Protein AF-A0A7X5UVI4-F1 (afdb_monomer)

Nearest PDB structures (foldseek):
  2ofy-assembly1_B  TM=8.786E-01  e=1.305E-02  Rhodococcus jostii RHA1
  7ewc-assembly2_C  TM=8.137E-01  e=4.704E-01  Mycobacterium tuberculosis H37Rv
  7ewc-assembly1_A  TM=8.380E-01  e=5.701E-01  Mycobacterium tuberculosis H37Rv
  4ia8-assembly1_B  TM=9.105E-01  e=2.331E+00  Enterobacter sp. RFL1396
  3pxp-assembly1_A  TM=6.611E-01  e=1.310E+00  Chloroflexus aurantiacus J-10-fl

Secondary structure (DSSP, 8-state):
-HHHHHHTTS-HHHHHHHHTT--SS--HHHHHHHHHHTT--HHHHHHHHHHHHHTTS---------

Solvent-accessible surface area (backbone atoms only — not comparable to full-atom values): 4112 Å² total; per-residue (Å²): 103,67,65,41,16,58,66,33,74,46,51,54,68,55,51,51,28,51,77,69,58,72,47,89,76,68,56,67,71,54,55,50,31,44,30,58,46,69,74,45,54,72,67,58,54,54,50,55,61,50,55,67,62,58,74,79,68,86,80,78,84,74,90,84,80,134

Structure (mmCIF, N/CA/C/O backbone):
data_AF-A0A7X5UVI4-F1
#
_entry.id   AF-A0A7X5UVI4-F1
#
loop_
_atom_site.group_PDB
_atom_site.id
_atom_site.type_symbol
_atom_site.label_atom_id
_atom_site.label_alt_id
_atom_site.label_comp_id
_atom_site.label_asym_id
_atom_site.label_entity_id
_atom_site.label_seq_id
_atom_site.pdbx_PDB_ins_code
_atom_site.Cartn_x
_atom_site.Cartn_y
_atom_site.Cartn_z
_atom_site.occupancy
_atom_site.B_iso_or_equiv
_atom_site.auth_seq_id
_atom_site.auth_comp_id
_atom_site.auth_asym_id
_atom_site.auth_atom_id
_atom_site.pdbx_PDB_model_num
ATOM 1 N N . MET A 1 1 ? -4.296 10.680 -2.727 1.00 86.00 1 MET A N 1
ATOM 2 C CA . MET A 1 1 ? -3.091 10.449 -1.897 1.00 86.00 1 MET A CA 1
ATOM 3 C C . MET A 1 1 ? -3.333 10.667 -0.405 1.00 86.00 1 MET A C 1
ATOM 5 O O . MET A 1 1 ? -3.072 9.751 0.354 1.00 86.00 1 MET A O 1
ATOM 9 N N . VAL A 1 2 ? -3.850 11.825 0.039 1.00 97.25 2 VAL A N 1
ATOM 10 C CA . VAL A 1 2 ? -4.112 12.072 1.478 1.00 97.25 2 VAL A CA 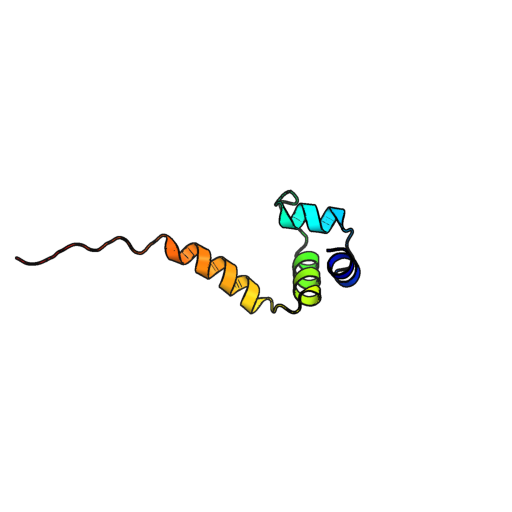1
ATOM 11 C C . VAL A 1 2 ? -5.146 11.100 2.061 1.00 97.25 2 VAL A C 1
ATOM 13 O O . VAL A 1 2 ? -4.879 10.496 3.091 1.00 97.25 2 VAL A O 1
ATOM 16 N N . GLN A 1 3 ? -6.281 10.908 1.380 1.00 97.88 3 GLN A N 1
ATOM 17 C CA . GLN A 1 3 ? -7.340 9.997 1.838 1.00 97.88 3 GLN A CA 1
ATOM 18 C C . GLN A 1 3 ? -6.868 8.539 1.899 1.00 97.88 3 GLN A C 1
ATOM 20 O O . GLN A 1 3 ? -6.969 7.928 2.950 1.00 97.88 3 GLN A O 1
ATOM 25 N N . ILE A 1 4 ? -6.231 8.043 0.832 1.00 97.69 4 ILE A N 1
ATOM 26 C CA . ILE A 1 4 ? -5.660 6.683 0.781 1.00 97.69 4 ILE A CA 1
ATOM 27 C C . ILE A 1 4 ? -4.673 6.451 1.932 1.00 97.69 4 ILE A C 1
ATOM 29 O O . ILE A 1 4 ? -4.716 5.420 2.588 1.00 97.69 4 ILE A O 1
ATOM 33 N N . ALA A 1 5 ? -3.789 7.417 2.206 1.00 97.88 5 ALA A N 1
ATOM 34 C CA . ALA A 1 5 ? -2.839 7.303 3.310 1.00 97.88 5 ALA A CA 1
ATOM 35 C C . ALA A 1 5 ? -3.548 7.246 4.675 1.00 97.88 5 ALA A C 1
ATOM 37 O O . ALA A 1 5 ? -3.174 6.436 5.521 1.00 97.88 5 ALA A O 1
ATOM 38 N N . ALA A 1 6 ? -4.584 8.069 4.870 1.00 98.19 6 ALA A N 1
ATOM 39 C CA . ALA A 1 6 ? -5.378 8.069 6.094 1.00 98.19 6 ALA A CA 1
ATOM 40 C C . ALA A 1 6 ? -6.139 6.746 6.289 1.00 98.19 6 ALA A C 1
ATOM 42 O O . ALA A 1 6 ? -6.093 6.179 7.377 1.00 98.19 6 ALA A O 1
ATOM 43 N N . GLU A 1 7 ? -6.777 6.234 5.237 1.00 98.19 7 GLU A N 1
ATOM 44 C CA . GLU A 1 7 ? -7.498 4.955 5.244 1.00 98.19 7 GLU A CA 1
ATOM 45 C C . GLU A 1 7 ? -6.556 3.767 5.482 1.00 98.19 7 GLU A C 1
ATOM 47 O O . GLU A 1 7 ? -6.875 2.874 6.262 1.00 98.19 7 GLU A O 1
ATOM 52 N N . ALA A 1 8 ? -5.354 3.797 4.903 1.00 97.44 8 ALA A N 1
ATOM 53 C CA . ALA A 1 8 ? -4.327 2.777 5.106 1.00 97.44 8 ALA A CA 1
ATOM 54 C C . ALA A 1 8 ? -3.550 2.919 6.436 1.00 97.44 8 ALA A C 1
ATOM 56 O O . ALA A 1 8 ? -2.654 2.120 6.712 1.00 97.44 8 ALA A O 1
ATOM 57 N N . GLY A 1 9 ? -3.836 3.942 7.252 1.00 97.56 9 GLY A N 1
ATOM 58 C CA . GLY A 1 9 ? -3.175 4.158 8.543 1.00 97.56 9 GLY A CA 1
ATOM 59 C C . GLY A 1 9 ? -1.686 4.522 8.448 1.00 97.56 9 GLY A C 1
ATOM 60 O O . GLY A 1 9 ? -0.919 4.235 9.368 1.00 97.56 9 GLY A O 1
ATOM 61 N N . ILE A 1 10 ? -1.253 5.144 7.347 1.00 97.44 10 ILE A N 1
ATOM 62 C CA . ILE A 1 10 ? 0.142 5.544 7.113 1.00 97.44 10 ILE A CA 1
ATO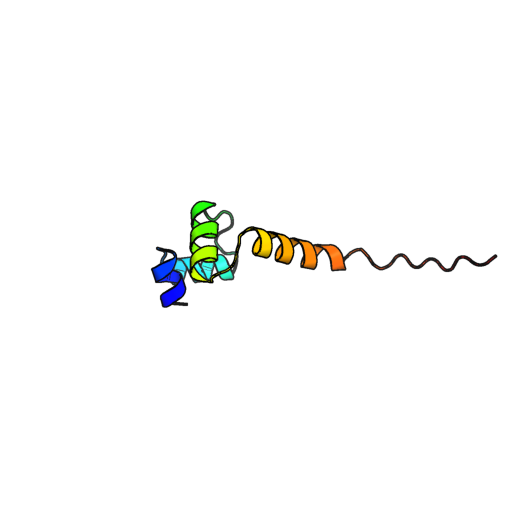M 63 C C . ILE A 1 10 ? 0.262 7.034 6.787 1.00 97.44 10 ILE A C 1
ATOM 65 O O . ILE A 1 10 ? -0.699 7.715 6.443 1.00 97.44 10 ILE A O 1
ATOM 69 N N . SER A 1 11 ? 1.479 7.574 6.870 1.00 97.88 11 SER A N 1
ATOM 70 C CA . SER A 1 11 ? 1.717 8.950 6.431 1.00 97.88 11 SER A CA 1
ATOM 71 C C . SER A 1 11 ? 1.678 9.061 4.901 1.00 97.88 11 SER A C 1
ATOM 73 O O . SER A 1 11 ? 2.059 8.132 4.185 1.00 97.88 11 SER A O 1
ATOM 75 N N . VAL A 1 12 ? 1.302 10.234 4.386 1.00 97.88 12 VAL A N 1
ATOM 76 C CA . VAL A 1 12 ? 1.371 10.535 2.941 1.00 97.88 12 VAL A CA 1
ATOM 77 C C . VAL A 1 12 ? 2.793 10.365 2.402 1.00 97.88 12 VAL A C 1
ATOM 79 O O . VAL A 1 12 ? 2.982 9.923 1.273 1.00 97.88 12 VAL A O 1
ATOM 82 N N . GLU A 1 13 ? 3.802 10.680 3.215 1.00 97.75 13 GLU A N 1
ATOM 83 C CA . GLU A 1 13 ? 5.207 10.495 2.854 1.00 97.75 13 GLU A CA 1
ATOM 84 C C . GLU A 1 13 ? 5.591 9.012 2.765 1.00 97.75 13 GLU A C 1
ATOM 86 O O . GLU A 1 13 ? 6.313 8.608 1.858 1.00 97.75 13 GLU A O 1
ATOM 91 N N . THR A 1 14 ? 5.068 8.176 3.665 1.00 96.38 14 THR A N 1
ATOM 92 C CA . THR A 1 14 ? 5.227 6.717 3.592 1.00 96.38 14 THR A CA 1
ATOM 93 C C . THR A 1 14 ? 4.616 6.185 2.301 1.00 96.38 14 THR A C 1
ATOM 95 O O . THR A 1 14 ? 5.279 5.439 1.587 1.00 96.38 14 THR A O 1
ATOM 98 N N . LEU A 1 15 ? 3.397 6.614 1.963 1.00 97.00 15 LEU A N 1
ATOM 99 C CA . LEU A 1 15 ? 2.724 6.193 0.735 1.00 97.00 15 LEU A CA 1
ATOM 100 C C . LEU A 1 15 ? 3.513 6.606 -0.521 1.00 97.00 15 LEU A C 1
ATOM 102 O O . LEU A 1 15 ? 3.731 5.776 -1.398 1.00 97.00 15 LEU A O 1
ATOM 106 N N . ARG A 1 16 ? 4.055 7.833 -0.564 1.00 96.38 16 ARG A N 1
ATOM 107 C CA . ARG A 1 16 ? 4.950 8.284 -1.650 1.00 96.38 16 ARG A CA 1
ATOM 108 C C . ARG A 1 16 ? 6.217 7.442 -1.768 1.00 96.38 16 ARG A C 1
ATOM 110 O O . ARG A 1 16 ? 6.682 7.167 -2.873 1.00 96.38 16 ARG A O 1
ATOM 117 N N . LYS A 1 17 ? 6.814 7.040 -0.645 1.00 96.62 17 LYS A N 1
ATOM 118 C CA . LYS A 1 17 ? 8.005 6.181 -0.659 1.00 96.62 17 LYS A CA 1
ATOM 119 C C . LYS A 1 17 ? 7.688 4.767 -1.142 1.00 96.62 17 LYS A C 1
ATOM 121 O O . LYS A 1 17 ? 8.534 4.180 -1.803 1.00 96.62 17 LYS A O 1
ATOM 126 N N . ILE A 1 18 ? 6.502 4.237 -0.844 1.00 95.19 18 ILE A N 1
ATOM 127 C CA . ILE A 1 18 ? 6.037 2.958 -1.400 1.00 95.19 18 ILE A CA 1
ATOM 128 C C . ILE A 1 18 ? 5.876 3.086 -2.920 1.00 95.19 18 ILE A C 1
ATOM 130 O O . ILE A 1 18 ? 6.470 2.308 -3.656 1.00 95.19 18 ILE A O 1
ATOM 134 N N . GLU A 1 19 ? 5.158 4.111 -3.386 1.00 94.69 19 GLU A N 1
ATOM 135 C CA . GLU A 1 19 ? 4.912 4.373 -4.814 1.00 94.69 19 GLU A CA 1
ATOM 136 C C . GLU A 1 19 ? 6.211 4.538 -5.619 1.00 94.69 19 GLU A C 1
ATOM 138 O O . GLU A 1 19 ? 6.342 4.028 -6.726 1.00 94.69 19 GLU A O 1
ATOM 143 N N . THR A 1 20 ? 7.204 5.215 -5.042 1.00 95.12 20 THR A N 1
ATOM 144 C CA . THR A 1 20 ? 8.511 5.447 -5.681 1.00 95.12 20 THR A CA 1
ATOM 145 C C . THR A 1 20 ? 9.530 4.327 -5.441 1.00 95.12 20 THR A C 1
ATOM 147 O O . THR A 1 20 ? 10.694 4.480 -5.813 1.00 95.12 2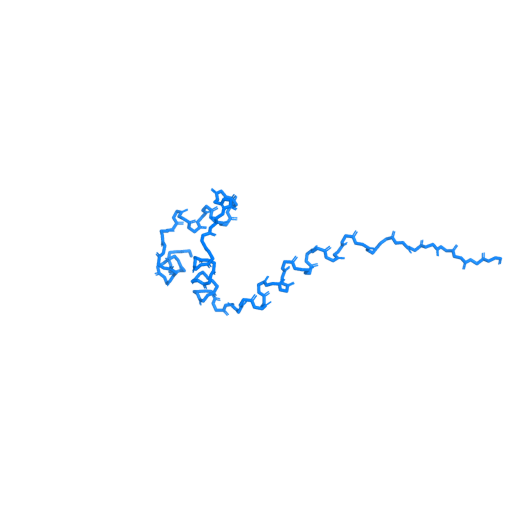0 THR A O 1
ATOM 150 N N . GLY A 1 21 ? 9.142 3.224 -4.788 1.00 93.44 21 GLY A N 1
ATOM 151 C CA . GLY A 1 21 ? 10.032 2.093 -4.497 1.00 93.44 21 GLY A CA 1
ATOM 152 C C . GLY A 1 21 ? 11.142 2.387 -3.476 1.00 93.44 21 GLY A C 1
ATOM 153 O O . GLY A 1 21 ? 12.100 1.629 -3.353 1.00 93.44 21 GLY A O 1
ATOM 154 N N . ARG A 1 22 ? 11.041 3.484 -2.716 1.00 96.00 22 ARG A N 1
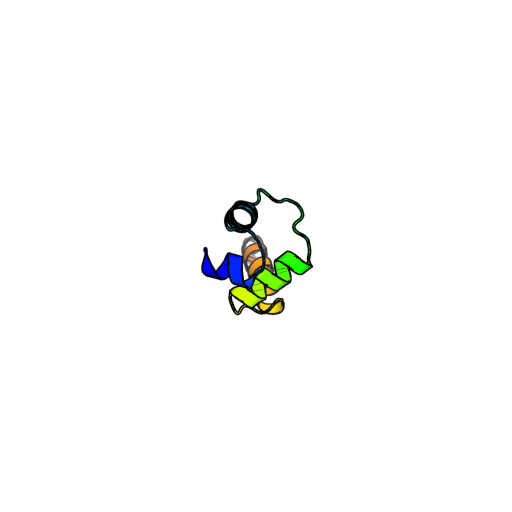ATOM 155 C CA . ARG A 1 22 ? 12.011 3.908 -1.685 1.00 96.00 22 ARG A CA 1
ATOM 156 C C . ARG A 1 22 ? 11.771 3.285 -0.308 1.00 96.00 22 ARG A C 1
ATOM 158 O O . ARG A 1 22 ? 12.414 3.675 0.666 1.00 96.00 22 ARG A O 1
ATOM 165 N N . ILE A 1 23 ? 10.856 2.324 -0.220 1.00 93.12 23 ILE A N 1
ATOM 166 C CA . ILE A 1 23 ? 10.729 1.392 0.901 1.00 93.12 23 ILE A CA 1
ATOM 167 C C . ILE A 1 23 ? 10.922 -0.012 0.310 1.00 93.12 23 ILE A C 1
ATOM 169 O O . ILE A 1 23 ? 9.987 -0.535 -0.288 1.00 93.12 23 ILE A O 1
ATOM 173 N N . PRO A 1 24 ? 12.121 -0.612 0.426 1.00 87.00 24 PRO A N 1
ATOM 174 C CA . PRO A 1 24 ? 12.434 -1.884 -0.232 1.00 87.00 24 PRO A CA 1
ATOM 175 C C . PRO A 1 24 ? 11.688 -3.083 0.373 1.00 87.00 24 PRO A C 1
ATOM 177 O O . PRO A 1 24 ? 11.497 -4.089 -0.301 1.00 87.00 24 PRO A O 1
ATOM 180 N N . THR A 1 25 ? 11.253 -2.985 1.632 1.00 93.12 25 THR A N 1
ATOM 181 C CA . THR A 1 25 ? 10.526 -4.052 2.336 1.00 93.12 25 THR A CA 1
ATOM 182 C C . THR A 1 25 ? 9.399 -3.458 3.188 1.00 93.12 25 THR A C 1
ATOM 184 O O . THR A 1 25 ? 9.536 -3.368 4.414 1.00 93.12 25 THR A O 1
ATOM 187 N N . PRO A 1 26 ? 8.299 -2.982 2.574 1.00 93.81 26 PRO A N 1
ATOM 188 C CA . PRO A 1 26 ? 7.134 -2.573 3.345 1.00 93.81 26 PRO A CA 1
ATOM 189 C C . PRO A 1 26 ? 6.586 -3.796 4.087 1.00 93.81 26 PRO A C 1
ATOM 191 O O . PRO A 1 26 ? 6.647 -4.920 3.587 1.00 93.81 26 PRO A O 1
ATOM 194 N N . ALA A 1 27 ? 6.061 -3.592 5.295 1.00 95.56 27 ALA A N 1
ATOM 195 C CA . ALA A 1 27 ? 5.430 -4.684 6.023 1.00 95.56 27 ALA A CA 1
ATOM 196 C C . ALA A 1 27 ? 4.241 -5.221 5.210 1.00 95.56 27 ALA A C 1
ATOM 198 O O . ALA A 1 27 ? 3.501 -4.443 4.609 1.00 95.56 27 ALA A O 1
ATOM 199 N N . PHE A 1 28 ? 4.021 -6.537 5.221 1.00 95.12 28 PHE A N 1
ATOM 200 C CA . PHE A 1 28 ? 2.918 -7.148 4.471 1.00 95.12 28 PHE A CA 1
ATOM 201 C C . PHE A 1 28 ? 1.563 -6.528 4.841 1.00 95.12 28 PHE A C 1
ATOM 203 O O . PHE A 1 28 ? 0.791 -6.165 3.963 1.00 95.12 28 PHE A O 1
ATOM 210 N N . PHE A 1 29 ? 1.326 -6.280 6.133 1.00 96.38 29 PHE A N 1
ATOM 211 C CA . PHE A 1 29 ? 0.122 -5.588 6.604 1.00 96.38 29 PHE A CA 1
ATOM 212 C C . PHE A 1 29 ? -0.047 -4.179 6.019 1.00 96.38 29 PHE A C 1
ATOM 214 O O . PHE A 1 29 ? -1.171 -3.744 5.805 1.00 96.38 29 PHE A O 1
ATOM 221 N N . THR A 1 30 ? 1.046 -3.475 5.709 1.00 95.94 30 THR A N 1
ATOM 222 C CA . THR A 1 30 ? 0.987 -2.183 5.011 1.00 95.94 30 THR A CA 1
ATOM 223 C C . THR A 1 30 ? 0.529 -2.352 3.566 1.00 95.94 30 THR A C 1
ATOM 225 O O . THR A 1 30 ? -0.247 -1.537 3.084 1.00 95.94 30 THR A O 1
ATOM 228 N N . VAL A 1 31 ? 0.967 -3.411 2.880 1.00 95.56 31 VAL A N 1
ATOM 229 C CA . VAL A 1 31 ? 0.502 -3.721 1.519 1.00 95.56 31 VAL A CA 1
ATOM 230 C C . VAL A 1 31 ? -0.996 -4.025 1.522 1.00 95.56 31 VAL A C 1
ATOM 232 O O . VAL A 1 31 ? -1.722 -3.471 0.703 1.00 95.56 31 VAL A O 1
ATOM 235 N N . VAL A 1 32 ? -1.463 -4.835 2.479 1.00 97.38 32 VAL A N 1
ATOM 236 C CA . VAL A 1 32 ? -2.891 -5.158 2.643 1.00 97.38 32 VAL A CA 1
ATOM 237 C C . VAL A 1 32 ? -3.718 -3.899 2.904 1.00 97.38 32 VAL A C 1
ATOM 239 O O . VAL A 1 32 ? -4.668 -3.640 2.177 1.00 97.38 32 VAL A O 1
ATOM 242 N N . ALA A 1 33 ? -3.314 -3.067 3.867 1.00 97.56 33 ALA A N 1
ATOM 243 C CA . ALA A 1 33 ? -4.041 -1.843 4.201 1.00 97.56 33 ALA A CA 1
ATOM 244 C C . ALA A 1 33 ? -4.119 -0.852 3.025 1.00 97.56 33 ALA A C 1
ATOM 246 O O . ALA A 1 33 ? -5.137 -0.194 2.833 1.00 97.56 33 ALA A O 1
ATOM 247 N N . VAL A 1 34 ? -3.056 -0.749 2.218 1.00 96.81 34 VAL A N 1
ATOM 248 C CA . VAL A 1 34 ? -3.067 0.085 1.008 1.00 96.81 34 VAL A CA 1
ATOM 249 C C . VAL A 1 34 ? -4.000 -0.497 -0.053 1.00 96.81 34 VAL A C 1
ATOM 251 O O . VAL A 1 34 ? -4.725 0.273 -0.674 1.00 96.81 34 VAL A O 1
ATOM 254 N N . ALA A 1 35 ? -4.004 -1.820 -0.250 1.00 96.81 35 ALA A N 1
ATOM 255 C CA . ALA A 1 35 ? -4.898 -2.496 -1.193 1.00 96.81 35 ALA A CA 1
ATOM 256 C C . ALA A 1 35 ? -6.378 -2.285 -0.823 1.00 96.81 35 ALA A C 1
ATOM 258 O O . ALA A 1 35 ? -7.173 -1.884 -1.677 1.00 96.81 35 ALA A O 1
ATOM 259 N N . ASP A 1 36 ? -6.715 -2.433 0.461 1.00 97.38 36 ASP A N 1
ATOM 260 C CA . ASP A 1 36 ? -8.057 -2.173 0.990 1.00 97.38 36 ASP A CA 1
ATOM 261 C C . ASP A 1 36 ? -8.473 -0.706 0.780 1.00 97.38 36 ASP A C 1
ATOM 263 O O . ASP A 1 36 ? -9.569 -0.440 0.287 1.00 97.38 36 ASP A O 1
ATOM 267 N N . ALA A 1 37 ? -7.577 0.249 1.063 1.00 97.50 37 ALA A N 1
ATOM 268 C CA . ALA A 1 37 ? -7.827 1.686 0.893 1.00 97.50 37 ALA A CA 1
ATOM 269 C C . ALA A 1 37 ? -8.047 2.120 -0.571 1.00 97.50 37 ALA A C 1
ATOM 27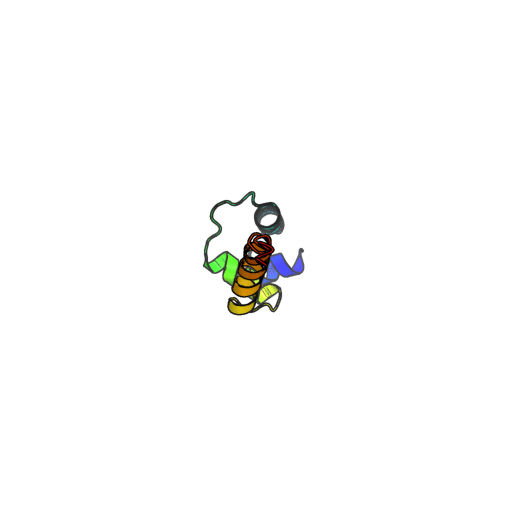1 O O . ALA A 1 37 ? -8.609 3.181 -0.831 1.00 97.50 37 ALA A O 1
ATOM 272 N N . VAL A 1 38 ? -7.597 1.333 -1.554 1.00 96.19 38 VAL A N 1
ATOM 273 C CA . VAL A 1 38 ? -7.867 1.594 -2.982 1.00 96.19 38 VAL A CA 1
ATOM 274 C C . VAL A 1 38 ? -8.952 0.684 -3.562 1.00 96.19 38 VAL A C 1
ATOM 276 O O . VAL A 1 38 ? -9.242 0.770 -4.754 1.00 96.19 38 VAL A O 1
ATOM 279 N N . GLY A 1 39 ? -9.563 -0.175 -2.741 1.00 96.44 39 GLY A N 1
ATOM 280 C CA . GLY A 1 39 ? -10.616 -1.098 -3.164 1.00 96.44 39 GLY A CA 1
ATOM 281 C C . GLY A 1 39 ? -10.131 -2.207 -4.102 1.00 96.44 39 GLY A C 1
ATOM 282 O O . GLY A 1 39 ? -10.899 -2.675 -4.942 1.00 96.44 39 GLY A O 1
ATOM 283 N N . VAL A 1 40 ? -8.864 -2.615 -3.994 1.00 96.75 40 VAL A N 1
ATOM 284 C CA . VAL A 1 40 ? -8.256 -3.652 -4.840 1.00 96.75 40 VAL A CA 1
ATOM 285 C C . VAL A 1 40 ? -8.001 -4.908 -4.012 1.00 96.75 40 VAL A C 1
ATOM 287 O O . VAL A 1 40 ? -7.400 -4.851 -2.946 1.00 96.75 40 VAL A O 1
ATOM 290 N N . SER A 1 41 ? -8.425 -6.066 -4.523 1.00 96.25 41 SER A N 1
ATOM 291 C CA . SER A 1 41 ? -8.130 -7.349 -3.876 1.00 96.25 41 SER A CA 1
ATOM 292 C C . SER A 1 41 ? -6.651 -7.731 -4.021 1.00 96.25 41 SER A C 1
ATOM 294 O O . SER A 1 41 ? -6.007 -7.407 -5.023 1.00 96.25 41 SER A O 1
ATOM 296 N N . LEU A 1 42 ? -6.107 -8.484 -3.060 1.00 95.12 42 LEU A N 1
ATOM 297 C CA . LEU A 1 42 ? -4.730 -8.989 -3.152 1.00 95.12 42 LEU A CA 1
ATOM 298 C C . LEU A 1 42 ? -4.520 -9.918 -4.358 1.00 95.12 42 LEU A C 1
ATOM 300 O O . LEU A 1 42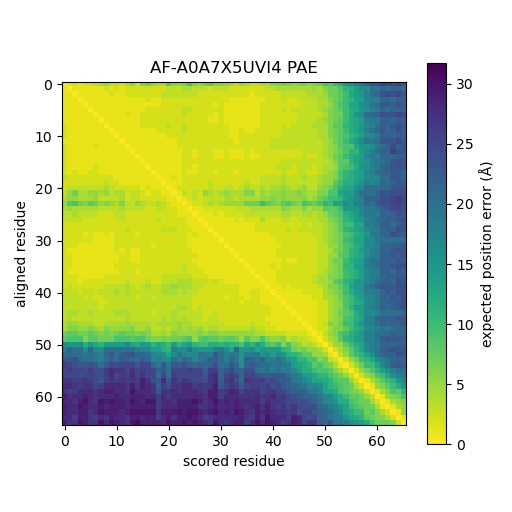 ? -3.437 -9.919 -4.942 1.00 95.12 42 LEU A O 1
ATOM 304 N N . ASP A 1 43 ? -5.552 -10.660 -4.766 1.00 94.94 43 ASP A N 1
ATOM 305 C CA . ASP A 1 43 ? -5.526 -11.467 -5.988 1.00 94.94 43 ASP A CA 1
ATOM 306 C C . ASP A 1 43 ? -5.353 -10.590 -7.234 1.00 94.94 43 ASP A C 1
ATOM 308 O O . ASP A 1 43 ? -4.486 -10.860 -8.063 1.00 94.94 43 ASP A O 1
ATOM 312 N N . SER A 1 44 ? -6.098 -9.485 -7.328 1.00 94.00 44 SER A N 1
ATOM 313 C CA . SER A 1 44 ? -5.958 -8.525 -8.431 1.00 94.00 44 SER A CA 1
ATOM 314 C C . SER A 1 44 ? -4.567 -7.887 -8.468 1.00 94.00 44 SER A C 1
ATOM 316 O O . SER A 1 44 ? -4.010 -7.680 -9.545 1.00 94.00 44 SER A O 1
ATOM 318 N N . LEU A 1 45 ? -3.980 -7.603 -7.300 1.00 91.62 45 LEU A N 1
ATOM 319 C CA . LEU A 1 45 ? -2.627 -7.053 -7.209 1.00 91.62 45 LEU A CA 1
ATOM 320 C C . LEU A 1 45 ? -1.566 -8.067 -7.671 1.00 91.62 45 LEU A C 1
ATOM 322 O O . LEU A 1 45 ? -0.655 -7.704 -8.415 1.00 91.62 45 LEU A O 1
ATOM 326 N N . ARG A 1 46 ? -1.701 -9.346 -7.290 1.00 93.31 46 ARG A N 1
ATOM 327 C CA . ARG A 1 46 ? -0.859 -10.447 -7.798 1.00 93.31 46 ARG A CA 1
ATOM 328 C C . ARG A 1 46 ? -0.946 -10.549 -9.321 1.00 93.31 46 ARG A C 1
ATOM 330 O O . ARG A 1 46 ? 0.085 -10.668 -9.990 1.00 93.31 46 ARG A O 1
ATOM 337 N N . ASP A 1 47 ? -2.162 -10.522 -9.858 1.00 93.44 47 ASP A N 1
ATOM 338 C CA . ASP A 1 47 ? -2.402 -10.694 -11.291 1.00 93.44 47 ASP A CA 1
ATOM 339 C C . ASP A 1 47 ? -1.771 -9.554 -12.101 1.00 93.44 47 ASP A C 1
ATOM 341 O O . ASP A 1 47 ? -1.136 -9.812 -13.124 1.00 93.44 47 ASP A O 1
ATOM 345 N N . ALA A 1 48 ? -1.829 -8.317 -11.596 1.00 88.88 48 ALA A N 1
ATOM 346 C CA . ALA A 1 48 ? -1.193 -7.157 -12.218 1.00 88.88 48 ALA A CA 1
ATOM 347 C C . ALA A 1 48 ? 0.339 -7.296 -12.331 1.00 88.88 48 ALA A C 1
ATOM 349 O O . ALA A 1 48 ? 0.910 -7.025 -13.385 1.00 88.88 48 ALA A O 1
ATOM 350 N N . VAL A 1 49 ? 1.014 -7.777 -11.281 1.00 85.81 49 VAL A N 1
ATOM 351 C CA . VAL A 1 49 ? 2.481 -7.965 -11.289 1.00 85.81 49 VAL A CA 1
ATOM 352 C C . VAL A 1 49 ? 2.900 -9.141 -12.186 1.00 85.81 49 VAL A C 1
ATOM 354 O O . VAL A 1 49 ? 3.974 -9.137 -12.794 1.00 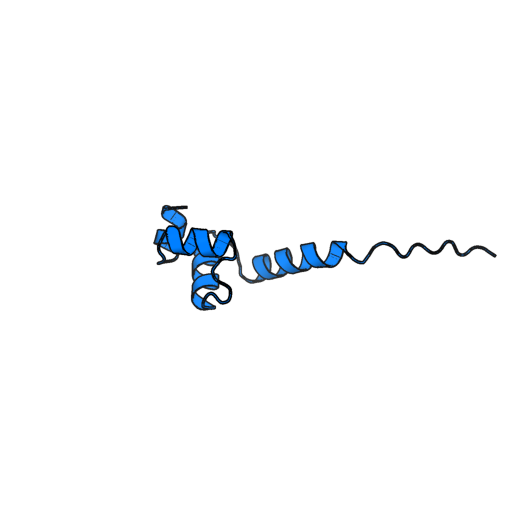85.81 49 VAL A O 1
ATOM 357 N N . THR A 1 50 ? 2.038 -10.150 -12.314 1.00 83.88 50 THR A N 1
ATOM 358 C CA . THR A 1 50 ? 2.295 -11.334 -13.149 1.00 83.88 50 THR A CA 1
ATOM 359 C C . THR A 1 50 ? 2.090 -11.032 -14.637 1.00 83.88 50 THR A C 1
ATOM 361 O O . THR A 1 50 ? 2.870 -11.499 -15.470 1.00 83.88 50 THR A O 1
ATOM 364 N N . ALA A 1 51 ? 1.089 -10.212 -14.978 1.00 70.88 51 ALA A N 1
ATOM 365 C CA . ALA A 1 51 ? 0.808 -9.792 -16.350 1.00 70.88 51 ALA A CA 1
ATOM 366 C C . ALA A 1 51 ? 1.975 -9.000 -16.967 1.00 70.88 51 ALA A C 1
ATOM 368 O O . ALA A 1 51 ? 2.405 -9.316 -18.075 1.00 70.88 51 ALA A O 1
ATOM 369 N N . GLU A 1 52 ? 2.554 -8.058 -16.218 1.00 60.06 52 GLU A N 1
ATOM 370 C CA . GLU A 1 52 ? 3.734 -7.284 -16.638 1.00 60.06 52 GLU A CA 1
ATOM 371 C C . GLU A 1 52 ? 4.950 -8.190 -16.928 1.00 60.06 52 GLU A C 1
ATOM 373 O O . GLU A 1 52 ? 5.707 -7.952 -17.870 1.00 60.06 52 GLU A O 1
ATOM 378 N N . THR A 1 53 ? 5.095 -9.291 -16.180 1.00 59.19 53 THR A N 1
ATOM 379 C CA . THR A 1 53 ? 6.204 -10.252 -16.330 1.00 59.19 53 THR A CA 1
ATOM 380 C C . THR A 1 53 ? 6.034 -11.169 -17.555 1.00 59.19 53 THR A C 1
ATOM 382 O O . THR A 1 53 ? 7.019 -11.648 -18.117 1.00 59.19 53 THR A O 1
ATOM 385 N N . SER A 1 54 ? 4.801 -11.400 -18.024 1.00 57.66 54 SER A N 1
ATOM 386 C CA . SER A 1 54 ? 4.507 -12.320 -19.138 1.00 57.66 54 SER A CA 1
ATOM 387 C C . SER A 1 54 ? 4.815 -11.731 -20.525 1.00 57.66 54 SER A C 1
ATOM 389 O O . SER A 1 54 ? 5.070 -12.471 -21.478 1.00 57.66 54 SER A O 1
ATOM 391 N N . THR A 1 55 ? 4.899 -10.404 -20.647 1.00 52.72 55 THR A N 1
ATOM 392 C CA . THR A 1 55 ? 5.188 -9.719 -21.921 1.00 52.72 55 THR A CA 1
ATOM 393 C C . THR A 1 55 ? 6.622 -9.930 -22.434 1.00 52.72 55 THR A C 1
ATOM 395 O O . THR A 1 55 ? 6.915 -9.601 -23.582 1.00 52.72 55 THR A O 1
ATOM 398 N N . ALA A 1 56 ? 7.520 -10.514 -21.632 1.00 57.41 56 ALA A N 1
ATOM 399 C CA . ALA A 1 56 ? 8.934 -10.686 -21.976 1.00 57.41 56 ALA A CA 1
ATOM 400 C C . ALA A 1 56 ? 9.294 -12.021 -22.673 1.00 57.41 56 ALA A C 1
ATOM 402 O O . ALA A 1 56 ? 10.468 -12.239 -22.963 1.00 57.41 56 ALA A O 1
ATOM 403 N N . THR A 1 57 ? 8.346 -12.931 -22.953 1.00 52.22 57 THR A N 1
ATOM 404 C CA . THR A 1 57 ? 8.672 -14.267 -23.526 1.00 52.22 57 THR A CA 1
ATOM 405 C C . THR A 1 57 ? 8.059 -14.562 -24.907 1.00 52.22 57 THR A C 1
ATOM 407 O O . THR A 1 57 ? 8.349 -15.600 -25.496 1.00 52.22 57 THR A O 1
ATOM 410 N N . SER A 1 58 ? 7.293 -13.651 -25.516 1.00 59.00 58 SER A N 1
ATOM 411 C CA . SER A 1 58 ? 6.705 -13.888 -26.850 1.00 59.00 58 SER A CA 1
ATOM 412 C C . SER A 1 58 ? 7.565 -13.346 -28.007 1.00 59.00 58 SER A C 1
ATOM 414 O O . SER A 1 58 ? 7.155 -12.446 -28.734 1.00 59.00 58 SER A O 1
ATOM 416 N N . THR A 1 59 ? 8.771 -13.892 -28.194 1.00 52.41 59 THR A N 1
ATOM 417 C CA . THR A 1 59 ? 9.567 -13.760 -29.438 1.00 52.41 59 THR A CA 1
ATOM 418 C C . THR A 1 59 ? 10.398 -15.024 -29.679 1.00 52.41 59 THR A C 1
ATOM 420 O O . THR A 1 59 ? 11.624 -15.014 -29.695 1.00 52.41 59 THR A O 1
ATOM 423 N N . ALA A 1 60 ? 9.721 -16.150 -29.899 1.00 58.09 60 ALA A N 1
A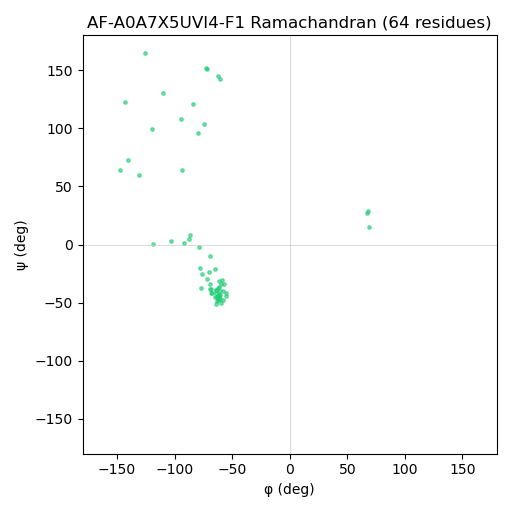TOM 424 C CA . ALA A 1 60 ? 10.325 -17.332 -30.515 1.00 58.09 60 ALA A CA 1
ATOM 425 C C . ALA A 1 60 ? 9.425 -17.850 -31.646 1.00 58.09 60 ALA A C 1
ATOM 427 O O . ALA A 1 60 ? 8.950 -18.981 -31.632 1.00 58.09 60 ALA A O 1
ATOM 428 N N . THR A 1 61 ? 9.185 -16.994 -32.643 1.00 55.16 61 THR A N 1
ATOM 429 C CA . THR A 1 61 ? 8.724 -17.434 -33.964 1.00 55.16 61 THR A CA 1
ATOM 430 C C . THR A 1 61 ? 9.944 -17.934 -34.731 1.00 55.16 61 THR A C 1
ATOM 432 O O . THR A 1 61 ? 10.681 -17.146 -35.318 1.00 55.16 61 THR A O 1
ATOM 435 N N . LEU A 1 62 ? 10.177 -19.245 -34.714 1.00 62.72 62 LEU A N 1
ATOM 436 C CA . LEU A 1 62 ? 11.009 -19.901 -35.722 1.00 62.72 62 LEU A CA 1
ATOM 437 C C . LEU A 1 62 ? 10.119 -20.196 -36.939 1.00 62.72 62 LEU A C 1
ATOM 439 O O . LEU A 1 62 ? 9.134 -20.922 -36.783 1.00 62.72 62 LEU A O 1
ATOM 443 N N . PRO A 1 63 ? 10.421 -19.693 -38.148 1.00 62.84 63 PRO A N 1
ATOM 444 C CA . PRO A 1 63 ? 9.788 -20.215 -39.346 1.00 62.84 63 PRO A CA 1
ATOM 445 C C . PRO A 1 63 ? 10.408 -21.583 -3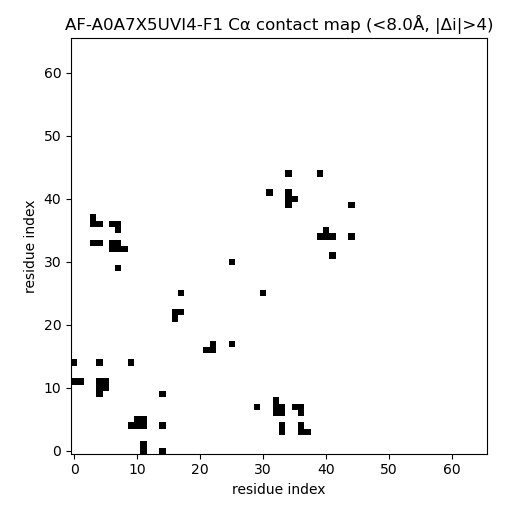9.661 1.00 62.84 63 PRO A C 1
ATOM 447 O O . PRO A 1 63 ? 11.532 -21.673 -40.149 1.00 62.84 63 PRO A O 1
ATOM 450 N N . ASN A 1 64 ? 9.676 -22.655 -39.355 1.00 69.44 64 ASN A N 1
ATOM 451 C CA . ASN A 1 64 ? 9.920 -23.974 -39.927 1.00 69.44 64 ASN A CA 1
ATOM 452 C C . ASN A 1 64 ? 9.014 -24.147 -41.146 1.00 69.44 64 ASN A C 1
ATOM 454 O O . ASN A 1 64 ? 7.815 -24.351 -40.971 1.00 69.44 64 ASN A O 1
ATOM 458 N N . VAL A 1 65 ? 9.588 -24.116 -42.348 1.00 66.25 65 VAL A N 1
ATOM 459 C CA . VAL A 1 65 ? 9.095 -24.936 -43.459 1.00 66.25 65 VAL A CA 1
ATOM 460 C C . VAL A 1 65 ? 10.310 -25.417 -44.255 1.00 66.25 65 VAL A C 1
ATOM 462 O O . VAL A 1 65 ? 11.142 -24.603 -44.657 1.00 66.25 65 VAL A O 1
ATOM 465 N N . SER A 1 66 ? 10.420 -26.744 -44.381 1.00 69.38 66 SER A N 1
ATOM 466 C CA . SER A 1 66 ? 11.415 -27.482 -45.177 1.00 69.38 66 SER A CA 1
ATOM 467 C C . SER A 1 66 ? 11.188 -27.355 -46.679 1.00 69.38 66 SER A C 1
ATOM 469 O O . SER A 1 66 ? 10.021 -27.140 -47.076 1.00 69.38 66 SER A O 1
#

Sequence (66 aa):
MVQIAAEAGISVETLRKIETGRIPTPAFFTVVAVADAVGVSLDSLRDAVTAETSTATSTATLPNVS

Radius of gyration: 17.95 Å; Cα contacts (8 Å, |Δi|>4): 36; chains: 1; bounding box: 23×40×54 Å

Organism: NCBI:txid1128677

Mean predicted aligned error: 8.96 Å

pLDDT: mean 86.68, std 15.46, range [52.22, 98.19]

InterPro domains:
  IPR001387 Cro/C1-type, helix-turn-helix domain [PS50943] (3-45)
  IPR010982 Lambda repressor-like, DNA-binding domain superfamily [G3DSA:1.10.260.40] (1-45)
  IPR010982 Lambda repressor-like, DNA-binding domain superfamily [SSF47413] (3-48)

Foldseek 3Di:
DCQLCVQLVHDPVVVVCVVVCVPVQDPPSSVVSSCVSVVHDPVNVVVVVVVVVVVPPPPDPDDDDD